Protein AF-A0A831Z5M2-F1 (afdb_monomer)

Foldseek 3Di:
DDDDDDDPPPPPPPPDDDDDPVNVVVVVVVVVVVVVVVVVVVVVVVVVVVVVVVVVVVVVVVVVVVVVVVVLVVQFLAQDPCSVPQPPDDDPDPCCCAPVNVSNDFKDKWQADQAATVVGDGPPDPDDDHRDIDIDGDGDDDPHDDDD

Solvent-accessible surface area (backbone atoms only — not comparable to full-atom values): 9367 Å² total; per-residue (Å²): 143,85,84,86,80,81,84,76,88,74,80,72,75,77,77,79,82,77,82,52,74,66,57,53,52,50,54,50,54,54,51,51,53,52,53,53,51,50,51,52,51,52,53,50,54,54,50,52,50,53,52,51,51,53,50,51,51,51,52,50,52,49,51,52,51,50,55,52,49,52,51,52,60,73,34,41,56,35,62,63,93,53,49,85,42,88,82,71,76,79,68,85,55,97,57,40,79,38,64,91,58,40,77,88,55,32,69,51,70,28,44,46,38,94,88,50,41,52,60,73,80,55,80,82,71,79,83,78,62,86,67,49,66,44,80,46,77,35,51,66,75,80,95,70,76,89,84,128

Structure (mmCIF, N/CA/C/O backbone):
data_AF-A0A831Z5M2-F1
#
_entry.id   AF-A0A831Z5M2-F1
#
loop_
_atom_site.group_PDB
_atom_site.id
_atom_site.type_symbol
_atom_site.label_atom_id
_atom_site.label_alt_id
_atom_site.label_comp_id
_atom_site.label_asym_id
_atom_site.label_entity_id
_atom_site.label_seq_id
_atom_site.pdbx_PDB_ins_code
_atom_site.Cartn_x
_atom_site.Cartn_y
_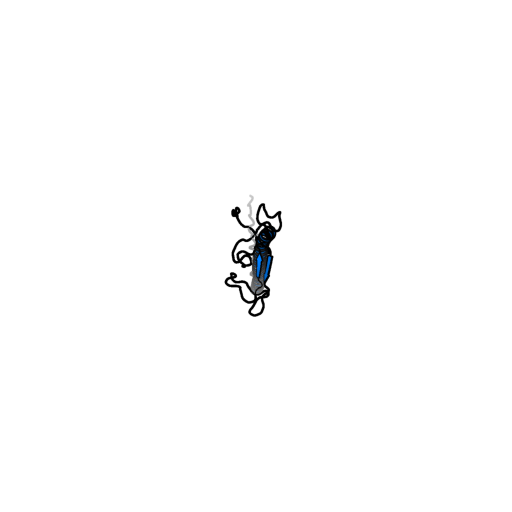atom_site.Cartn_z
_atom_site.occupancy
_atom_site.B_iso_or_equiv
_atom_site.auth_seq_id
_atom_site.auth_comp_id
_atom_site.auth_asym_id
_atom_site.auth_atom_id
_atom_site.pdbx_PDB_model_num
ATOM 1 N N . MET A 1 1 ? -47.656 46.211 79.754 1.00 50.22 1 MET A N 1
ATOM 2 C CA . MET A 1 1 ? -48.205 44.849 79.891 1.00 50.22 1 MET A CA 1
ATOM 3 C C . MET A 1 1 ? -48.293 44.255 78.493 1.00 50.22 1 MET A C 1
ATOM 5 O O . MET A 1 1 ? -49.286 44.488 77.835 1.00 50.22 1 MET A O 1
ATOM 9 N N . THR A 1 2 ? -47.239 43.588 78.015 1.00 40.78 2 THR A N 1
ATOM 10 C CA . THR A 1 2 ? -47.251 42.787 76.773 1.00 40.78 2 THR A CA 1
ATOM 11 C C . THR A 1 2 ? -45.971 41.950 76.757 1.00 40.78 2 THR A C 1
ATOM 13 O O . THR A 1 2 ? -44.880 42.468 76.542 1.00 40.78 2 THR A O 1
ATOM 16 N N . ARG A 1 3 ? -46.087 40.661 77.092 1.00 50.84 3 ARG A N 1
ATOM 17 C CA . ARG A 1 3 ? -45.001 39.684 76.958 1.00 50.84 3 ARG A CA 1
ATOM 18 C C . ARG A 1 3 ? -45.028 39.144 75.529 1.00 50.84 3 ARG A C 1
ATOM 20 O O . ARG A 1 3 ? -46.067 38.667 75.091 1.00 50.84 3 ARG A O 1
ATOM 27 N N . ILE A 1 4 ? -43.900 39.218 74.830 1.00 55.75 4 ILE A N 1
ATOM 28 C CA . ILE A 1 4 ? -43.674 38.522 73.560 1.00 55.75 4 ILE A CA 1
ATOM 29 C C . ILE A 1 4 ? -43.317 37.077 73.927 1.00 55.75 4 ILE A C 1
ATOM 31 O O . ILE A 1 4 ? -42.250 36.834 74.489 1.00 55.75 4 ILE A O 1
ATOM 35 N N . ALA A 1 5 ? -44.230 36.136 73.692 1.00 57.41 5 ALA A N 1
ATOM 36 C CA . ALA A 1 5 ? -43.946 34.707 73.767 1.00 57.41 5 ALA A CA 1
ATOM 37 C C . ALA A 1 5 ? -43.410 34.269 72.397 1.00 57.41 5 ALA A C 1
ATOM 39 O O . ALA A 1 5 ? -44.133 34.310 71.406 1.00 57.41 5 ALA A O 1
ATOM 40 N N . PHE A 1 6 ? -42.121 33.937 72.333 1.00 63.53 6 PHE A N 1
ATOM 41 C CA . PHE A 1 6 ? -41.495 33.334 71.161 1.00 63.53 6 PHE A CA 1
ATOM 42 C C . PHE A 1 6 ? -41.772 31.828 71.233 1.00 63.53 6 PHE A C 1
ATOM 44 O O . PHE A 1 6 ? -41.224 31.140 72.094 1.00 63.53 6 PHE A O 1
ATOM 51 N N . ASP A 1 7 ? -42.700 31.358 70.405 1.00 61.88 7 ASP A N 1
ATOM 52 C CA . ASP A 1 7 ? -43.119 29.960 70.337 1.00 61.88 7 ASP A CA 1
ATOM 53 C C . ASP A 1 7 ? -42.005 29.141 69.655 1.00 61.88 7 ASP A C 1
ATOM 55 O O . ASP A 1 7 ? -41.748 29.291 68.460 1.00 61.88 7 ASP A O 1
ATOM 59 N N . LEU A 1 8 ? -41.262 28.353 70.438 1.00 61.19 8 LEU A N 1
ATOM 60 C CA . LEU A 1 8 ? -40.096 27.570 69.989 1.00 61.19 8 LEU A CA 1
ATOM 61 C C . LEU A 1 8 ? -40.466 26.156 69.501 1.00 61.19 8 LEU A C 1
ATOM 63 O O . LEU A 1 8 ? -39.573 25.355 69.229 1.00 61.19 8 LEU A O 1
ATOM 67 N N . ASP A 1 9 ? -41.753 25.832 69.373 1.00 61.41 9 ASP A N 1
ATOM 68 C CA . ASP A 1 9 ? -42.219 24.439 69.324 1.00 61.41 9 AS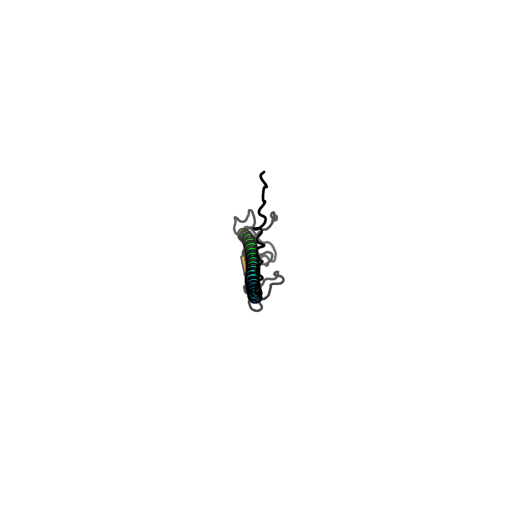P A CA 1
ATOM 69 C C . ASP A 1 9 ? -42.228 23.781 67.926 1.00 61.41 9 ASP A C 1
ATOM 71 O O . ASP A 1 9 ? -42.750 22.683 67.752 1.00 61.41 9 ASP A O 1
ATOM 75 N N . THR A 1 10 ? -41.640 24.404 66.893 1.00 59.00 10 THR A N 1
ATOM 76 C CA . THR A 1 10 ? -41.706 23.860 65.516 1.00 59.00 10 THR A CA 1
ATOM 77 C C . THR A 1 10 ? -40.368 23.594 64.834 1.00 59.00 10 THR A C 1
ATOM 79 O O . THR A 1 10 ? -40.344 23.392 63.617 1.00 59.00 10 THR A O 1
ATOM 82 N N . ILE A 1 11 ? -39.250 23.495 65.563 1.00 64.94 11 ILE A N 1
ATOM 83 C CA . ILE A 1 11 ? -38.053 22.838 65.003 1.00 64.94 11 ILE A CA 1
ATOM 84 C C . ILE A 1 11 ? -38.281 21.324 65.076 1.00 64.94 11 ILE A C 1
ATOM 86 O O . ILE A 1 11 ? -37.685 20.608 65.877 1.00 64.94 11 ILE A O 1
ATOM 90 N N . GLY A 1 12 ? -39.199 20.833 64.243 1.00 63.97 12 GLY A N 1
ATOM 91 C CA . GLY A 1 12 ? -39.376 19.411 64.009 1.00 63.97 12 GLY A CA 1
ATOM 92 C C . GLY A 1 12 ? -38.087 18.862 63.410 1.00 63.97 12 GLY A C 1
ATOM 93 O O . GLY A 1 12 ? -37.844 19.001 62.211 1.00 63.97 12 GLY A O 1
ATOM 94 N N . LEU A 1 13 ? -37.240 18.269 64.251 1.00 65.25 13 LEU A N 1
ATOM 95 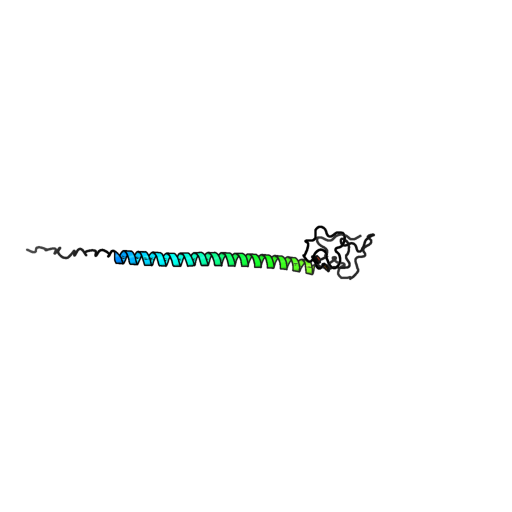C CA . LEU A 1 13 ? -36.087 17.488 63.822 1.00 65.25 13 LEU A CA 1
ATOM 96 C C . LEU A 1 13 ? -36.614 16.355 62.938 1.00 65.25 13 LEU A C 1
ATOM 98 O O . LEU A 1 13 ? -37.157 15.365 63.428 1.00 65.25 13 LEU A O 1
ATOM 102 N N . LYS A 1 14 ? -36.501 16.528 61.617 1.00 68.94 14 LYS A N 1
ATOM 103 C CA . LYS A 1 14 ? -36.789 15.481 60.635 1.00 68.94 14 LYS A CA 1
ATOM 104 C C . LYS A 1 14 ? -35.937 14.267 61.006 1.00 68.94 14 LYS A C 1
ATOM 106 O O . LYS A 1 14 ? -34.717 14.317 60.878 1.00 68.94 14 LYS A O 1
ATOM 111 N N . GLN A 1 15 ? -36.569 13.197 61.483 1.00 65.12 15 GLN A N 1
ATOM 112 C CA . GLN A 1 15 ? -35.883 11.927 61.685 1.00 65.12 15 GLN A CA 1
ATOM 113 C C . GLN A 1 15 ? -35.400 11.427 60.325 1.00 65.12 15 GLN A C 1
ATOM 115 O O . GLN A 1 15 ? -36.191 11.217 59.404 1.00 65.12 15 GLN A O 1
ATOM 120 N N . THR A 1 16 ? -34.090 11.270 60.188 1.00 67.94 16 THR A N 1
ATOM 121 C CA . THR A 1 16 ? -33.476 10.655 59.018 1.00 67.94 16 THR A CA 1
ATOM 122 C C . THR A 1 16 ? -33.833 9.171 59.038 1.00 67.94 16 THR A C 1
ATOM 124 O O . THR A 1 16 ? -33.316 8.420 59.863 1.00 67.94 16 THR A O 1
ATOM 127 N N . ALA A 1 17 ? -34.747 8.741 58.169 1.00 74.06 17 ALA A N 1
ATOM 128 C CA . ALA A 1 17 ? -34.977 7.319 57.943 1.00 74.06 17 ALA A CA 1
ATOM 129 C C . ALA A 1 17 ? -33.679 6.692 57.400 1.00 74.06 17 ALA A C 1
ATOM 131 O O . ALA A 1 17 ? -33.106 7.189 56.4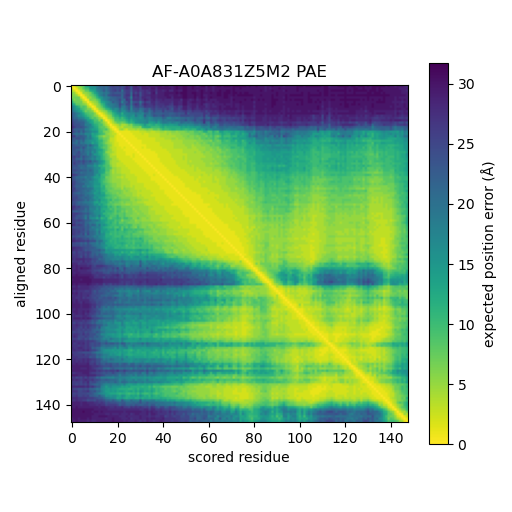30 1.00 74.06 17 ALA A O 1
ATOM 132 N N . GLY A 1 18 ? -33.182 5.649 58.068 1.00 75.12 18 GLY A N 1
ATOM 133 C CA . GLY A 1 18 ? -32.015 4.889 57.620 1.00 75.12 18 GLY A CA 1
ATOM 134 C C . GLY A 1 18 ? -32.354 3.995 56.426 1.00 75.12 18 GLY A C 1
ATOM 135 O O . GLY A 1 18 ? -33.484 3.527 56.303 1.00 75.12 18 GLY A O 1
ATOM 136 N N . PHE A 1 19 ? -31.373 3.748 55.558 1.00 80.06 19 PHE A N 1
ATOM 137 C CA . PHE A 1 19 ? -31.521 2.826 54.431 1.00 80.06 19 PHE A CA 1
ATOM 138 C C . PHE A 1 19 ? -31.607 1.377 54.904 1.00 80.06 19 PHE A C 1
ATOM 140 O O . PHE A 1 19 ? -30.914 0.967 55.841 1.00 80.06 19 PHE A O 1
ATOM 147 N N . THR A 1 20 ? -32.424 0.579 54.223 1.00 89.44 20 THR A N 1
ATOM 148 C CA . THR A 1 20 ? -32.476 -0.861 54.472 1.00 89.44 20 THR A CA 1
ATOM 149 C C . THR A 1 20 ? -31.233 -1.551 53.900 1.00 89.44 20 THR A C 1
ATOM 151 O O . THR A 1 20 ? -30.664 -1.129 52.892 1.00 89.44 20 THR A O 1
ATOM 154 N N . LEU A 1 21 ? -30.808 -2.660 54.513 1.00 91.50 21 LEU A N 1
ATOM 155 C CA . LEU A 1 21 ? -29.679 -3.459 54.013 1.00 91.50 21 LEU A CA 1
ATOM 156 C C . LEU A 1 21 ? -29.926 -3.935 52.569 1.00 91.50 21 LEU A C 1
ATOM 158 O O . LEU A 1 21 ? -29.006 -3.978 51.758 1.00 91.50 21 LEU A O 1
ATOM 162 N N . VAL A 1 22 ? -31.187 -4.220 52.231 1.00 93.69 22 VAL A N 1
ATOM 163 C CA . VAL A 1 22 ? -31.610 -4.625 50.885 1.00 93.69 22 VAL A CA 1
ATOM 164 C C . VAL A 1 22 ? -31.473 -3.480 49.876 1.00 93.69 22 VAL A C 1
ATOM 166 O O . VAL A 1 22 ? -30.956 -3.713 48.786 1.00 93.69 22 VAL A O 1
ATOM 169 N N . GLU A 1 23 ? -31.848 -2.245 50.224 1.00 93.31 23 GLU A N 1
ATOM 170 C CA . GLU A 1 23 ? -31.620 -1.079 49.351 1.00 93.31 23 GLU A CA 1
ATOM 171 C C . GLU A 1 23 ? -30.137 -0.864 49.059 1.00 93.31 23 GLU A C 1
ATOM 173 O O . GLU A 1 23 ? -29.776 -0.578 47.917 1.00 93.31 23 GLU A O 1
ATOM 178 N N . LEU A 1 24 ? -29.266 -1.053 50.055 1.00 92.56 24 LEU A N 1
ATOM 179 C CA . LEU A 1 24 ? -27.825 -0.906 49.860 1.00 92.56 24 LEU A CA 1
ATOM 180 C C . LEU A 1 24 ? -27.264 -1.984 48.918 1.00 92.56 24 LEU A C 1
ATOM 182 O O . LEU A 1 24 ? -26.478 -1.673 48.022 1.00 92.56 24 LEU A O 1
ATOM 186 N N . LEU A 1 25 ? -27.716 -3.234 49.056 1.00 95.44 25 LEU A N 1
ATOM 187 C CA . LEU A 1 25 ? -27.336 -4.320 48.147 1.00 95.44 25 LEU A CA 1
ATOM 188 C C . LEU A 1 25 ? -27.815 -4.062 46.709 1.00 95.44 25 LEU A C 1
ATOM 190 O O . LEU A 1 25 ? -27.059 -4.267 45.755 1.00 95.44 25 LEU A O 1
ATOM 194 N N . ILE A 1 26 ? -29.043 -3.569 46.535 1.00 95.88 26 ILE A N 1
ATOM 195 C CA . ILE A 1 26 ? -29.582 -3.226 45.212 1.00 95.88 26 ILE A CA 1
ATOM 196 C C . ILE A 1 26 ? -28.798 -2.055 44.598 1.00 95.88 26 ILE A C 1
ATOM 198 O O . ILE A 1 26 ? -28.385 -2.126 43.442 1.00 95.88 26 ILE A O 1
ATOM 202 N N . ALA A 1 27 ? -28.510 -1.003 45.366 1.00 96.12 27 ALA A N 1
ATOM 203 C CA . ALA A 1 27 ? -27.738 0.138 44.879 1.00 96.12 27 ALA A CA 1
ATOM 204 C C . ALA A 1 27 ? -26.320 -0.264 44.432 1.00 96.12 27 ALA A C 1
ATOM 206 O O . ALA A 1 27 ? -25.852 0.159 43.370 1.00 96.12 27 ALA A O 1
ATOM 207 N N . MET A 1 28 ? -25.641 -1.122 45.203 1.00 95.00 28 MET A N 1
ATOM 208 C CA . MET A 1 28 ? -24.311 -1.629 44.855 1.00 95.00 28 MET A CA 1
ATOM 209 C C . MET A 1 28 ? -24.331 -2.506 43.602 1.00 95.00 28 MET A C 1
ATOM 211 O O . MET A 1 28 ? -23.488 -2.334 42.722 1.00 95.00 28 MET A O 1
ATOM 215 N N . THR A 1 29 ? -25.292 -3.425 43.496 1.00 96.75 29 THR A N 1
ATOM 216 C CA . THR A 1 29 ? -25.397 -4.316 42.329 1.00 96.75 29 THR A CA 1
ATOM 217 C C . THR A 1 29 ? -25.649 -3.529 41.046 1.00 96.75 29 THR A C 1
ATOM 219 O O . THR A 1 29 ? -24.943 -3.742 40.060 1.00 96.75 29 THR A O 1
ATOM 222 N N . ILE A 1 30 ? -26.558 -2.550 41.071 1.00 97.56 30 ILE A N 1
ATOM 223 C CA . ILE A 1 30 ? -26.803 -1.658 39.928 1.00 97.56 30 ILE A CA 1
ATOM 224 C C . ILE A 1 30 ? -25.535 -0.870 39.573 1.00 97.56 30 ILE A C 1
ATOM 226 O O . ILE A 1 30 ? -25.162 -0.800 38.402 1.00 97.56 30 ILE A O 1
ATOM 230 N N . SER A 1 31 ? -24.829 -0.330 40.570 1.00 97.38 31 SER A N 1
ATOM 231 C CA . SER A 1 31 ? -23.599 0.442 40.346 1.00 97.38 31 SER A CA 1
ATOM 232 C C . SER A 1 31 ? -22.508 -0.389 39.661 1.00 97.38 31 SER A C 1
ATOM 234 O O . SER A 1 31 ? -21.882 0.079 38.710 1.00 97.38 31 SER A O 1
ATOM 236 N N . VAL A 1 32 ? -22.308 -1.639 40.090 1.00 97.56 32 VAL A N 1
ATOM 237 C CA . VAL A 1 32 ? -21.326 -2.553 39.482 1.00 97.56 32 VAL A CA 1
ATOM 238 C C . VAL A 1 32 ? -21.694 -2.883 38.036 1.00 97.56 32 VAL A C 1
ATOM 240 O O . VAL A 1 32 ? -20.829 -2.831 37.162 1.00 97.56 32 VAL A O 1
ATOM 243 N N . VAL A 1 33 ? -22.968 -3.178 37.762 1.00 97.88 33 VAL A N 1
ATOM 244 C CA . VAL A 1 33 ? -23.438 -3.487 36.402 1.00 97.88 33 VAL A CA 1
ATOM 245 C C . VAL A 1 33 ? -23.229 -2.295 35.464 1.00 97.88 33 VAL A C 1
ATOM 247 O O . VAL A 1 33 ? -22.720 -2.469 34.355 1.00 97.88 33 VAL A O 1
ATOM 250 N N . LEU A 1 34 ? -23.556 -1.081 35.914 1.00 98.06 34 LEU A N 1
ATOM 251 C CA . LEU A 1 34 ? -23.372 0.136 35.121 1.00 98.06 34 LEU A CA 1
ATOM 252 C C . LEU A 1 34 ? -21.895 0.396 34.805 1.00 98.06 34 LEU A C 1
ATOM 254 O O . LEU A 1 34 ? -21.549 0.623 33.645 1.00 98.06 34 LEU A O 1
ATOM 258 N N . ILE A 1 35 ? -21.015 0.314 35.807 1.00 97.56 35 ILE A N 1
ATOM 259 C CA . ILE A 1 35 ? -19.571 0.503 35.604 1.00 97.56 35 ILE A CA 1
ATOM 260 C C . ILE A 1 35 ? -19.022 -0.568 34.655 1.00 97.56 35 ILE A C 1
ATOM 262 O O . ILE A 1 35 ? -18.266 -0.236 33.742 1.00 97.56 35 ILE A O 1
ATOM 266 N N . GLY A 1 36 ? -19.438 -1.829 34.811 1.00 97.75 36 GLY A N 1
ATOM 267 C CA . GLY A 1 36 ? -19.052 -2.917 33.911 1.00 97.75 36 GLY A CA 1
ATOM 268 C C . GLY A 1 36 ? -19.423 -2.633 32.452 1.00 97.75 36 GLY A C 1
ATOM 269 O O . GLY A 1 36 ? -18.588 -2.787 31.558 1.00 97.75 36 GLY A O 1
ATOM 270 N N . GLY A 1 37 ? -20.638 -2.133 32.210 1.00 97.75 37 GLY A N 1
ATOM 271 C CA . GLY A 1 37 ? -21.087 -1.727 30.876 1.00 97.75 37 GLY A CA 1
ATOM 272 C C . GLY A 1 37 ? -20.264 -0.579 30.281 1.00 97.75 37 GLY A C 1
ATOM 273 O O . GLY A 1 37 ? -19.844 -0.649 29.123 1.00 97.75 37 GLY A O 1
ATOM 274 N N . VAL A 1 38 ? -19.972 0.459 31.072 1.00 97.94 38 VAL A N 1
ATOM 275 C CA . VAL A 1 38 ? -19.162 1.608 30.625 1.00 97.94 38 VAL A CA 1
ATOM 276 C C . VAL A 1 38 ? -17.724 1.193 30.312 1.00 97.94 38 VAL A C 1
ATOM 278 O O . VAL A 1 38 ? -17.172 1.615 29.296 1.00 97.94 38 VAL A O 1
ATOM 281 N N . VAL A 1 39 ? -17.121 0.330 31.133 1.00 98.00 39 VAL A N 1
ATOM 282 C CA . VAL A 1 39 ? -15.774 -0.202 30.881 1.00 98.00 39 VAL A CA 1
ATOM 283 C C . VAL A 1 39 ? -15.741 -0.975 29.563 1.00 98.00 39 VAL A C 1
ATOM 285 O O . VAL A 1 39 ? -14.842 -0.751 28.751 1.00 98.00 39 VAL A O 1
ATOM 288 N N . GLN A 1 40 ? -16.740 -1.821 29.302 1.00 97.12 40 GLN A N 1
ATOM 289 C CA . GLN A 1 40 ? -16.830 -2.563 28.045 1.00 97.12 40 GLN A CA 1
ATOM 290 C C . GLN A 1 40 ? -16.954 -1.633 26.832 1.00 97.12 40 GLN A C 1
ATOM 292 O O . GLN A 1 40 ? -16.274 -1.834 25.820 1.00 97.12 40 GLN A O 1
ATOM 297 N N . MET A 1 41 ? -17.783 -0.591 26.935 1.00 97.62 41 MET A N 1
ATOM 298 C CA . MET A 1 41 ? -17.900 0.431 25.896 1.00 97.62 41 MET A CA 1
ATOM 299 C C . MET A 1 41 ? -16.555 1.129 25.663 1.00 97.62 41 MET A C 1
ATOM 301 O O . MET A 1 41 ? -16.119 1.259 24.522 1.00 97.62 41 MET A O 1
ATOM 305 N N . PHE A 1 42 ? -15.854 1.515 26.731 1.00 97.94 42 PHE A N 1
ATOM 306 C CA . PHE A 1 42 ? -14.559 2.185 26.636 1.00 97.94 42 PHE A CA 1
ATOM 307 C C . PHE A 1 42 ? -13.487 1.308 25.973 1.00 97.94 42 PHE A C 1
ATOM 309 O O . PHE A 1 42 ? -12.756 1.774 25.095 1.00 97.94 42 PHE A O 1
ATOM 316 N N . ILE A 1 43 ? -13.414 0.024 26.343 1.00 97.94 43 ILE A N 1
ATOM 317 C CA . ILE A 1 43 ? -12.519 -0.954 25.707 1.00 97.94 43 ILE A CA 1
ATOM 318 C C . ILE A 1 43 ? -12.841 -1.075 24.214 1.00 97.94 43 ILE A C 1
ATOM 320 O O . ILE A 1 43 ? -11.930 -1.014 23.384 1.00 97.94 43 ILE A O 1
ATOM 324 N N . SER A 1 44 ? -14.126 -1.183 23.871 1.00 97.94 44 SER A N 1
ATOM 325 C CA . SER A 1 44 ? -14.579 -1.333 22.483 1.00 97.94 44 SER A CA 1
ATOM 326 C C . SER A 1 44 ? -14.226 -0.103 21.644 1.00 97.94 44 SER A C 1
ATOM 328 O O . SER A 1 44 ? -13.646 -0.236 20.567 1.00 97.94 44 SER A O 1
ATOM 330 N N . SER A 1 45 ? -14.464 1.102 22.168 1.00 97.94 45 SER A N 1
ATOM 331 C CA . SER A 1 45 ? -14.078 2.361 21.518 1.00 97.94 45 SER A CA 1
ATOM 332 C C . SER A 1 45 ? -12.566 2.464 21.317 1.00 97.94 45 SER A C 1
ATOM 334 O O . SER A 1 45 ? -12.105 2.849 20.243 1.00 97.94 45 SER A O 1
ATOM 336 N N . LYS A 1 46 ? -11.766 2.064 22.314 1.00 98.00 46 LYS A N 1
ATOM 337 C CA . LYS A 1 46 ? -10.300 2.052 22.203 1.00 98.00 46 LYS A CA 1
ATOM 338 C C . LYS A 1 46 ? -9.813 1.074 21.132 1.00 98.00 46 LYS A C 1
ATOM 340 O O . LYS A 1 46 ? -8.858 1.374 20.415 1.00 98.00 46 LYS A O 1
ATOM 345 N N . GLN A 1 47 ? -10.441 -0.094 21.023 1.00 97.88 47 GLN A N 1
ATOM 346 C CA . GLN A 1 47 ? -10.117 -1.074 19.990 1.00 97.88 47 GLN A CA 1
ATOM 347 C C . GLN A 1 47 ? -10.497 -0.566 18.594 1.00 97.88 47 GLN A C 1
ATOM 349 O O . GLN A 1 47 ? -9.675 -0.648 17.681 1.00 97.88 47 GLN A O 1
ATOM 354 N N . ALA A 1 48 ? -11.689 0.018 18.446 1.00 97.75 48 ALA A N 1
ATOM 355 C CA . ALA A 1 48 ? -12.134 0.632 17.199 1.00 97.75 48 ALA A CA 1
ATOM 356 C C . ALA A 1 48 ? -11.185 1.755 16.753 1.00 97.75 48 ALA A C 1
ATOM 358 O O . ALA A 1 48 ? -10.764 1.778 15.599 1.00 97.75 48 ALA A O 1
ATOM 359 N N . TYR A 1 49 ? -10.757 2.616 17.682 1.00 98.00 49 TYR A N 1
ATOM 360 C CA . TYR A 1 49 ? -9.788 3.675 17.400 1.00 98.00 49 TYR A CA 1
ATOM 361 C C . TYR A 1 49 ? -8.454 3.118 16.884 1.00 98.00 49 TYR A C 1
ATOM 363 O O . TYR A 1 49 ? -7.925 3.581 15.878 1.00 98.00 49 TYR A O 1
ATOM 371 N N . ARG A 1 50 ? -7.919 2.070 17.525 1.00 97.88 50 ARG A N 1
ATOM 372 C CA . ARG A 1 50 ? -6.673 1.419 17.079 1.00 97.88 50 ARG A CA 1
ATOM 373 C C . ARG A 1 50 ? -6.790 0.806 15.685 1.00 97.88 50 ARG A C 1
ATOM 375 O O . ARG A 1 50 ? -5.824 0.855 14.927 1.00 97.88 50 ARG A O 1
ATOM 382 N N . LEU A 1 51 ? -7.943 0.224 15.364 1.00 98.06 51 LEU A N 1
ATOM 383 C CA . LEU A 1 51 ? -8.224 -0.334 14.043 1.00 98.06 51 LEU A CA 1
ATOM 384 C C . LEU A 1 51 ? -8.356 0.766 12.981 1.00 98.06 51 LEU A C 1
ATOM 386 O O . LEU A 1 51 ? -7.871 0.609 11.865 1.00 98.06 51 LEU A O 1
ATOM 390 N N . GLN A 1 52 ? -9.004 1.878 13.312 1.00 97.81 52 GLN A N 1
ATOM 391 C CA . GLN A 1 52 ? -9.114 3.014 12.401 1.00 97.81 52 GLN A CA 1
ATOM 392 C C . GLN A 1 52 ? -7.735 3.606 12.096 1.00 97.81 52 GLN A C 1
ATOM 394 O O . GLN A 1 52 ? -7.402 3.865 10.945 1.00 97.81 52 GLN A O 1
ATOM 399 N N . GLU A 1 53 ? -6.903 3.726 13.122 1.00 98.06 53 GLU A N 1
ATOM 400 C CA . GLU A 1 53 ? -5.534 4.208 13.016 1.00 98.06 53 GLU A CA 1
ATOM 401 C C . GLU A 1 53 ? -4.633 3.258 12.194 1.00 98.06 53 GLU A C 1
ATOM 403 O O . GLU A 1 53 ? -3.836 3.705 11.370 1.00 98.06 53 GLU A O 1
ATOM 408 N N . SER A 1 54 ? -4.765 1.932 12.347 1.00 97.88 54 SER A N 1
ATOM 409 C CA . SER A 1 54 ? -4.024 0.987 11.496 1.00 97.88 54 SER A CA 1
ATOM 410 C C . SER A 1 54 ? -4.467 1.056 10.034 1.00 97.88 54 SER A C 1
ATOM 412 O O . SER A 1 54 ? -3.621 0.990 9.143 1.00 97.88 54 SER A O 1
ATOM 414 N N . GLN A 1 55 ? -5.764 1.241 9.778 1.00 98.19 55 GLN A N 1
ATOM 415 C CA . GLN A 1 55 ? -6.287 1.437 8.428 1.00 98.19 55 GLN A CA 1
ATOM 416 C C . GLN A 1 55 ? -5.807 2.747 7.806 1.00 98.19 55 GLN A C 1
ATOM 418 O O . GLN A 1 55 ? -5.398 2.736 6.648 1.00 98.19 55 GLN A O 1
ATOM 423 N N . ALA A 1 56 ? -5.795 3.845 8.565 1.00 98.06 56 ALA A N 1
ATOM 424 C CA . ALA A 1 56 ? -5.286 5.130 8.097 1.00 98.06 56 ALA A CA 1
ATOM 425 C C . ALA A 1 56 ? -3.820 5.014 7.657 1.00 98.06 56 ALA A C 1
ATOM 427 O O . ALA A 1 56 ? -3.488 5.384 6.533 1.00 98.06 56 ALA A O 1
ATOM 428 N N . ARG A 1 57 ? -2.968 4.384 8.478 1.00 97.62 57 ARG A N 1
ATOM 429 C CA . ARG A 1 57 ? -1.567 4.125 8.109 1.00 97.62 57 ARG A CA 1
ATOM 430 C C . ARG A 1 57 ? -1.422 3.231 6.881 1.00 97.62 57 ARG A C 1
ATOM 432 O O . ARG A 1 57 ? -0.560 3.481 6.047 1.00 97.62 57 ARG A O 1
ATOM 439 N N . MET A 1 58 ? -2.249 2.192 6.739 1.00 97.56 58 MET A N 1
ATOM 440 C CA . MET A 1 58 ? -2.229 1.359 5.529 1.00 97.56 58 MET A CA 1
ATOM 441 C C . MET A 1 58 ? -2.606 2.161 4.279 1.00 97.56 58 MET A C 1
ATOM 443 O O . MET A 1 58 ? -1.967 1.998 3.243 1.00 97.56 58 MET A O 1
ATOM 447 N N . GLN A 1 59 ? -3.606 3.039 4.371 1.00 97.31 59 GLN A N 1
ATOM 448 C CA . GLN A 1 59 ? -4.027 3.893 3.257 1.00 97.31 59 GLN A CA 1
ATOM 449 C C . GLN A 1 59 ? -2.973 4.949 2.907 1.00 97.31 59 GLN A C 1
ATOM 451 O O . GLN A 1 59 ? -2.731 5.200 1.728 1.00 97.31 59 GLN A O 1
ATOM 456 N N . GLU A 1 60 ? -2.310 5.532 3.905 1.00 97.38 60 GLU A N 1
ATOM 457 C CA . GLU A 1 60 ? -1.190 6.453 3.700 1.00 97.38 60 GLU A CA 1
ATOM 458 C C . GLU A 1 60 ? -0.010 5.755 3.013 1.00 97.38 60 GLU A C 1
ATOM 460 O O . GLU A 1 60 ? 0.478 6.233 1.989 1.00 97.38 60 GLU A O 1
ATOM 465 N N . ASN A 1 61 ? 0.384 4.577 3.506 1.00 97.88 61 ASN A N 1
ATOM 466 C CA . ASN A 1 61 ? 1.433 3.766 2.889 1.00 97.88 61 ASN A CA 1
ATOM 467 C C . ASN A 1 61 ? 1.080 3.390 1.445 1.00 97.88 61 ASN A C 1
ATOM 469 O O . ASN A 1 61 ? 1.928 3.482 0.559 1.00 97.88 61 ASN A O 1
ATOM 473 N N . ALA A 1 62 ? -0.171 3.000 1.187 1.00 97.44 62 ALA A N 1
ATOM 474 C CA . ALA A 1 62 ? -0.636 2.700 -0.161 1.00 97.44 62 ALA A CA 1
ATOM 475 C C . ALA A 1 62 ? -0.541 3.933 -1.070 1.00 97.44 62 ALA A C 1
ATOM 477 O O . ALA A 1 62 ? -0.006 3.834 -2.172 1.00 97.44 62 ALA A O 1
ATOM 478 N N . ARG A 1 63 ? -0.995 5.104 -0.602 1.00 96.75 63 ARG A N 1
ATOM 479 C CA . ARG A 1 63 ? -0.892 6.363 -1.352 1.00 96.75 63 ARG A CA 1
ATOM 480 C C . ARG A 1 63 ? 0.558 6.697 -1.694 1.00 96.75 63 ARG A C 1
ATOM 482 O O . ARG A 1 63 ? 0.850 6.989 -2.847 1.00 96.75 63 ARG A O 1
ATOM 489 N N . PHE A 1 64 ? 1.462 6.580 -0.725 1.00 97.44 64 PHE A N 1
ATOM 490 C CA . PHE A 1 64 ? 2.889 6.802 -0.935 1.00 97.44 64 PHE A CA 1
ATOM 491 C C . PHE A 1 64 ? 3.480 5.849 -1.986 1.00 97.44 64 PHE A C 1
ATOM 493 O O . PHE A 1 64 ? 4.169 6.287 -2.907 1.00 97.44 64 PHE A O 1
ATOM 500 N N . ILE A 1 65 ? 3.174 4.550 -1.894 1.00 96.75 65 ILE A N 1
ATOM 501 C CA . ILE A 1 65 ? 3.626 3.548 -2.870 1.00 96.75 65 ILE A CA 1
ATOM 502 C C . ILE A 1 65 ? 3.081 3.864 -4.267 1.00 96.75 65 ILE A C 1
ATOM 504 O O . ILE A 1 65 ? 3.832 3.806 -5.239 1.00 96.75 65 ILE A O 1
ATOM 508 N N . PHE A 1 66 ? 1.804 4.232 -4.391 1.00 96.62 66 PHE A N 1
ATOM 509 C CA . PHE A 1 66 ? 1.214 4.579 -5.684 1.00 96.62 66 PHE A CA 1
ATOM 510 C C . PHE A 1 66 ? 1.809 5.845 -6.293 1.00 96.62 66 PHE A C 1
ATOM 512 O O . PHE A 1 66 ? 1.994 5.885 -7.510 1.00 96.62 66 PHE A O 1
ATOM 519 N N . ASP A 1 67 ? 2.145 6.848 -5.485 1.00 95.69 67 ASP A N 1
ATOM 520 C CA . ASP A 1 67 ? 2.825 8.051 -5.964 1.00 95.69 67 ASP A CA 1
ATOM 521 C C . ASP A 1 67 ? 4.229 7.710 -6.492 1.00 95.69 67 ASP A C 1
ATOM 523 O O . ASP A 1 67 ? 4.598 8.133 -7.594 1.00 95.69 67 ASP A O 1
ATOM 527 N N . LEU A 1 68 ? 4.982 6.867 -5.772 1.00 92.62 68 LEU A N 1
ATOM 528 C CA . LEU A 1 68 ? 6.282 6.367 -6.229 1.00 92.62 68 LEU A CA 1
ATOM 529 C C . LEU A 1 68 ? 6.168 5.566 -7.532 1.00 92.62 68 LEU A C 1
ATOM 531 O O . LEU A 1 68 ? 6.871 5.869 -8.496 1.00 92.62 68 LEU A O 1
ATOM 535 N N . LEU A 1 69 ? 5.262 4.586 -7.590 1.00 92.62 69 LEU A N 1
ATOM 536 C CA . LEU A 1 69 ? 5.042 3.764 -8.782 1.00 92.62 69 LEU A CA 1
ATOM 537 C C . LEU A 1 69 ? 4.593 4.609 -9.973 1.00 92.62 69 LEU A C 1
ATOM 539 O O . LEU A 1 69 ? 5.111 4.441 -11.073 1.00 92.62 69 LEU A O 1
ATOM 543 N N . SER A 1 70 ? 3.672 5.552 -9.766 1.00 93.62 70 SER A N 1
ATOM 544 C CA . SER A 1 70 ? 3.202 6.457 -10.818 1.00 93.62 70 SER A CA 1
ATOM 545 C C . SER A 1 70 ? 4.343 7.287 -11.390 1.00 93.62 70 SER A C 1
ATOM 547 O O . SER A 1 70 ? 4.426 7.463 -12.607 1.00 93.62 70 SER A O 1
ATOM 549 N N . ASN A 1 71 ? 5.239 7.785 -10.535 1.00 90.19 71 ASN A N 1
ATOM 550 C CA . ASN A 1 71 ? 6.422 8.505 -10.983 1.00 90.19 71 ASN A CA 1
ATOM 551 C C . ASN A 1 71 ? 7.380 7.590 -11.768 1.00 90.19 71 ASN A C 1
ATOM 553 O O . ASN A 1 71 ? 7.785 7.948 -12.873 1.00 90.19 71 ASN A O 1
ATOM 557 N N . SER A 1 72 ? 7.682 6.391 -11.261 1.00 88.81 72 SER A N 1
ATOM 558 C CA . SER A 1 72 ? 8.536 5.415 -11.954 1.00 88.81 72 SER A CA 1
ATOM 559 C C . SER A 1 72 ? 7.970 5.005 -13.318 1.00 88.81 72 SER A C 1
ATOM 561 O O . SER A 1 72 ? 8.703 4.994 -14.306 1.00 88.81 72 SER A O 1
ATOM 563 N N . ILE A 1 73 ? 6.661 4.748 -13.409 1.00 89.69 73 ILE A N 1
ATOM 564 C CA . ILE A 1 73 ? 5.974 4.398 -14.662 1.00 89.69 73 ILE A CA 1
ATOM 565 C C . ILE A 1 73 ? 6.028 5.564 -15.657 1.00 89.69 73 ILE A C 1
ATOM 567 O O . ILE A 1 73 ? 6.336 5.365 -16.829 1.00 89.69 73 ILE A O 1
ATOM 571 N N . ARG A 1 74 ? 5.802 6.806 -15.208 1.00 86.56 74 ARG A N 1
ATOM 572 C CA . ARG A 1 74 ? 5.908 7.998 -16.074 1.00 86.56 74 ARG A CA 1
ATOM 573 C C . ARG A 1 74 ? 7.326 8.237 -16.595 1.00 86.56 74 ARG A C 1
ATOM 575 O O . ARG A 1 74 ? 7.482 8.791 -17.678 1.00 86.56 74 ARG A O 1
ATOM 582 N N . GLN A 1 75 ? 8.344 7.841 -15.834 1.00 84.69 75 GLN A N 1
ATOM 583 C CA . GLN A 1 75 ? 9.756 7.929 -16.222 1.00 84.69 75 GLN A CA 1
ATOM 584 C C . GLN A 1 75 ? 10.241 6.707 -17.015 1.00 84.69 75 GLN A C 1
ATOM 586 O O . GLN A 1 75 ? 11.389 6.662 -17.460 1.00 84.69 75 GLN A O 1
ATOM 591 N N . THR A 1 76 ? 9.389 5.706 -17.209 1.00 87.88 76 THR A N 1
ATOM 592 C CA . THR A 1 76 ? 9.774 4.469 -17.879 1.00 87.88 76 THR A CA 1
ATOM 593 C C . THR A 1 76 ? 10.054 4.703 -19.358 1.00 87.88 76 THR A C 1
ATOM 595 O O . THR A 1 76 ? 9.293 5.375 -20.051 1.00 87.88 76 THR A O 1
ATOM 598 N N . GLY A 1 77 ? 11.174 4.171 -19.847 1.00 81.25 77 GLY A N 1
ATOM 599 C CA . GLY A 1 77 ? 11.640 4.375 -21.221 1.00 81.25 77 GLY A CA 1
ATOM 600 C C . GLY A 1 77 ? 12.096 5.808 -21.516 1.00 81.25 77 GLY A C 1
ATOM 601 O O . GLY A 1 77 ? 12.519 6.103 -22.634 1.00 81.25 77 GLY A O 1
ATOM 602 N N . TYR A 1 78 ? 12.048 6.707 -20.527 1.00 79.88 78 TYR A N 1
ATOM 603 C CA . TYR A 1 78 ? 12.543 8.065 -20.672 1.00 79.88 78 TYR A CA 1
ATOM 604 C C . TYR A 1 78 ? 14.074 8.066 -20.647 1.00 79.88 78 TYR A C 1
ATOM 606 O O . TYR A 1 78 ? 14.698 7.628 -19.685 1.00 79.88 78 TYR A O 1
ATOM 614 N N . SER A 1 79 ? 14.682 8.594 -21.703 1.00 75.06 79 SER A N 1
ATOM 615 C CA . SER A 1 79 ? 16.126 8.757 -21.903 1.00 75.06 79 SER A CA 1
ATOM 616 C C . SER A 1 79 ? 16.532 10.237 -22.051 1.00 75.06 79 SER A C 1
ATOM 618 O O . SER A 1 79 ? 17.560 10.563 -22.645 1.00 75.06 79 SER A O 1
ATOM 620 N N . GLY A 1 80 ? 15.731 11.170 -21.516 1.00 74.94 80 GLY A N 1
ATOM 621 C CA . GLY A 1 80 ? 15.989 12.614 -21.600 1.00 74.94 80 GLY A CA 1
ATOM 622 C C . GLY A 1 80 ? 15.469 13.259 -22.891 1.00 74.94 80 GLY A C 1
ATOM 623 O O . GLY A 1 80 ? 14.471 12.815 -23.463 1.00 74.94 80 GLY A O 1
ATOM 624 N N . CYS A 1 81 ? 16.151 14.301 -23.384 1.00 73.31 81 CYS A N 1
ATOM 625 C CA . CYS A 1 81 ? 15.775 15.023 -24.613 1.00 73.31 81 CYS A CA 1
ATOM 626 C C . CYS A 1 81 ? 15.703 14.125 -25.865 1.00 73.31 81 CYS A C 1
ATOM 628 O O . CYS A 1 81 ? 14.983 14.447 -26.809 1.00 73.31 81 CYS A O 1
ATOM 630 N N . ASN A 1 82 ? 16.394 12.982 -25.851 1.00 67.75 82 ASN A N 1
ATOM 631 C CA . ASN A 1 82 ? 16.408 12.011 -26.945 1.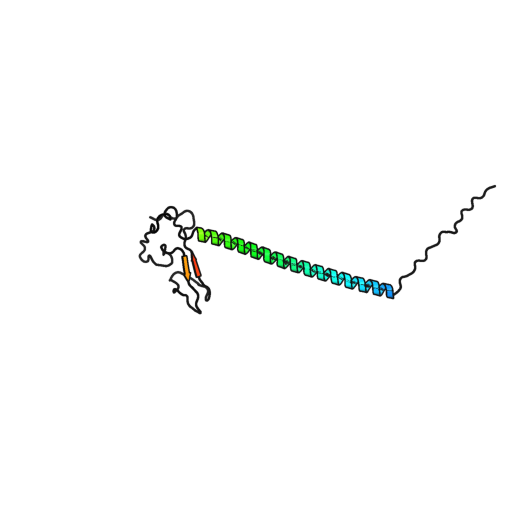00 67.75 82 ASN A CA 1
ATOM 632 C C . ASN A 1 82 ? 15.220 11.029 -26.923 1.00 67.75 82 ASN A C 1
ATOM 634 O O . ASN A 1 82 ? 15.014 10.308 -27.896 1.00 67.75 82 ASN A O 1
ATOM 638 N N . SER A 1 83 ? 14.367 11.060 -25.888 1.00 68.88 83 SER A N 1
ATOM 639 C CA . SER A 1 83 ? 13.203 10.157 -25.756 1.00 68.88 83 SER A CA 1
ATOM 640 C C . SER A 1 83 ? 12.156 10.324 -26.864 1.00 68.88 83 SER A C 1
ATOM 642 O O . SER A 1 83 ? 11.330 9.443 -27.072 1.00 68.88 83 SER A O 1
ATOM 644 N N . ARG A 1 84 ? 12.167 11.455 -27.585 1.00 65.31 84 ARG A N 1
ATOM 645 C CA . ARG A 1 84 ? 11.250 11.718 -28.711 1.00 65.31 84 ARG A CA 1
ATOM 646 C C . ARG A 1 84 ? 11.651 10.997 -30.004 1.00 65.31 84 ARG A C 1
ATOM 648 O O . ARG A 1 84 ? 10.901 11.050 -30.974 1.00 65.31 84 ARG A O 1
ATOM 655 N N . ARG A 1 85 ? 12.822 10.349 -30.038 1.00 64.56 85 ARG A N 1
ATOM 656 C CA . ARG A 1 85 ? 13.303 9.539 -31.163 1.00 64.56 85 ARG A CA 1
ATOM 657 C C . ARG A 1 85 ? 13.493 8.087 -30.705 1.00 64.56 85 ARG A C 1
ATOM 659 O O . ARG A 1 85 ? 14.545 7.767 -30.148 1.00 64.56 85 ARG A O 1
ATOM 666 N N . PRO A 1 86 ? 12.498 7.207 -30.924 1.00 55.22 86 PRO A N 1
ATOM 667 C CA . PRO A 1 86 ? 12.650 5.773 -30.682 1.00 55.22 86 PRO A CA 1
ATOM 668 C C . PRO A 1 86 ? 13.916 5.254 -31.387 1.00 55.22 86 PRO A C 1
ATOM 670 O O . PRO A 1 86 ? 14.121 5.553 -32.561 1.00 55.22 86 PRO A O 1
ATOM 673 N N . GLY A 1 87 ? 14.791 4.539 -30.669 1.00 62.34 87 GLY A N 1
ATOM 674 C CA . GLY A 1 87 ? 16.064 4.027 -31.207 1.00 62.34 87 GLY A CA 1
ATOM 675 C C . GLY A 1 87 ? 17.262 4.989 -31.154 1.00 62.34 87 GLY A C 1
ATOM 676 O O . GLY A 1 87 ? 18.297 4.693 -31.739 1.00 62.34 87 GLY A O 1
ATOM 677 N N . SER A 1 88 ? 17.166 6.128 -30.457 1.00 63.44 88 SER A N 1
ATOM 678 C CA . SER A 1 88 ? 18.259 7.118 -30.372 1.00 63.44 88 SER A CA 1
ATOM 679 C C . SER A 1 88 ? 19.474 6.687 -29.532 1.00 63.44 88 SER A C 1
ATOM 681 O O . SER A 1 88 ? 20.472 7.410 -29.521 1.00 63.44 88 SER A O 1
ATOM 683 N N . VAL A 1 89 ? 19.402 5.572 -28.799 1.00 73.62 89 VAL A N 1
ATOM 684 C CA . VAL A 1 89 ? 20.512 5.073 -27.975 1.00 73.62 89 VAL A CA 1
ATOM 685 C C . VAL A 1 89 ? 21.096 3.833 -28.640 1.00 73.62 89 VAL A C 1
ATOM 687 O O . VAL A 1 89 ? 20.533 2.745 -28.541 1.00 73.62 89 VAL A O 1
ATOM 690 N N . THR A 1 90 ? 22.235 4.002 -29.309 1.00 78.81 90 THR A N 1
ATOM 691 C CA . THR A 1 90 ? 23.029 2.884 -29.824 1.00 78.81 90 THR A CA 1
ATOM 692 C C . THR A 1 90 ? 23.971 2.415 -28.726 1.00 78.81 90 THR A C 1
ATOM 694 O O . THR A 1 90 ? 24.839 3.164 -28.278 1.00 78.81 90 THR A O 1
ATOM 697 N N . ASN A 1 91 ? 23.786 1.181 -28.262 1.00 79.25 91 ASN A N 1
ATOM 698 C CA . ASN A 1 91 ? 24.688 0.582 -27.291 1.00 79.25 91 ASN A CA 1
ATOM 699 C C . ASN A 1 91 ? 25.920 0.006 -28.012 1.00 79.25 91 ASN A C 1
ATOM 701 O O . ASN A 1 91 ? 25.815 -0.999 -28.711 1.00 79.25 91 ASN A O 1
ATOM 705 N N . ASN A 1 92 ? 27.079 0.637 -27.812 1.00 84.88 92 ASN A N 1
ATOM 706 C CA . ASN A 1 92 ? 28.355 0.230 -28.413 1.00 84.88 92 ASN A CA 1
ATOM 707 C C . ASN A 1 92 ? 29.183 -0.710 -27.513 1.00 84.88 92 ASN A C 1
ATOM 709 O O . ASN A 1 92 ? 30.355 -0.960 -27.796 1.00 84.88 92 ASN A O 1
ATOM 713 N N . LEU A 1 93 ? 28.628 -1.197 -26.398 1.00 86.12 93 LEU A N 1
ATOM 714 C CA . LEU A 1 93 ? 29.318 -2.163 -25.545 1.00 86.12 93 LEU A CA 1
ATOM 715 C C . LEU A 1 93 ? 29.449 -3.509 -26.267 1.00 86.12 93 LEU A C 1
ATOM 717 O O . LEU A 1 93 ? 28.615 -3.880 -27.085 1.00 86.12 93 LEU A O 1
ATOM 721 N N . ASN A 1 94 ? 30.466 -4.286 -25.886 1.00 86.75 94 ASN A N 1
ATOM 722 C CA . ASN A 1 94 ? 30.675 -5.653 -26.379 1.00 86.75 94 ASN A CA 1
ATOM 723 C C . ASN A 1 94 ? 29.498 -6.598 -26.023 1.00 86.75 94 ASN A C 1
ATOM 725 O O . ASN A 1 94 ? 29.284 -7.621 -26.661 1.00 86.75 94 ASN A O 1
ATOM 729 N N . THR A 1 95 ? 28.690 -6.247 -25.016 1.00 84.50 95 THR A N 1
ATOM 730 C CA . THR A 1 95 ? 27.532 -7.031 -24.552 1.00 84.50 95 THR A CA 1
ATOM 731 C C . THR A 1 95 ? 26.257 -6.177 -24.477 1.00 84.50 95 THR A C 1
ATOM 733 O O . THR A 1 95 ? 25.703 -5.962 -23.395 1.00 84.50 95 THR A O 1
ATOM 736 N N . PRO A 1 96 ? 25.745 -5.685 -25.618 1.00 76.50 96 PRO A N 1
ATOM 737 C CA . PRO A 1 96 ? 24.704 -4.658 -25.631 1.00 76.50 96 PRO A CA 1
ATOM 738 C C . PRO A 1 96 ? 23.343 -5.149 -25.103 1.00 76.50 96 PRO A C 1
ATOM 740 O O . PRO A 1 96 ? 22.551 -4.348 -24.619 1.00 76.50 96 PRO A O 1
ATOM 743 N N . GLY A 1 97 ? 23.092 -6.464 -25.133 1.00 80.50 97 GLY A N 1
ATOM 744 C CA . GLY A 1 97 ? 21.885 -7.097 -24.582 1.00 80.50 97 GLY A CA 1
ATOM 745 C C . GLY A 1 97 ? 21.989 -7.527 -23.112 1.00 80.50 97 GLY A C 1
ATOM 746 O O . GLY A 1 97 ? 21.065 -8.161 -22.601 1.00 80.50 97 GLY A O 1
ATOM 747 N N . SER A 1 98 ? 23.106 -7.236 -22.433 1.00 86.44 98 SER A N 1
ATOM 748 C CA . SER A 1 98 ? 23.268 -7.557 -21.011 1.00 86.44 98 SER A CA 1
ATOM 749 C C . SER A 1 98 ? 22.253 -6.793 -20.165 1.00 86.44 98 SER A C 1
ATOM 751 O O . SER A 1 98 ? 21.983 -5.621 -20.425 1.00 86.44 98 SER A O 1
ATOM 753 N N . PHE A 1 99 ? 21.725 -7.427 -19.115 1.00 86.12 99 PHE A N 1
ATOM 754 C CA . PHE A 1 99 ? 20.659 -6.860 -18.289 1.00 86.12 99 PHE A CA 1
ATOM 755 C C . PHE A 1 99 ? 20.976 -5.452 -17.787 1.00 86.12 99 PHE A C 1
ATOM 757 O O . PHE A 1 99 ? 20.107 -4.599 -17.822 1.00 86.12 99 PHE A O 1
ATOM 764 N N . LEU A 1 100 ? 22.202 -5.133 -17.383 1.00 82.62 100 LEU A N 1
ATOM 765 C CA . LEU A 1 100 ? 22.503 -3.786 -16.875 1.00 82.62 100 LEU A CA 1
ATOM 766 C C . LEU A 1 100 ? 22.494 -2.691 -17.960 1.00 82.62 100 LEU A C 1
ATOM 768 O O . LEU A 1 100 ? 22.317 -1.522 -17.632 1.00 82.62 100 LEU A O 1
ATOM 772 N N . TYR A 1 101 ? 22.644 -3.057 -19.237 1.00 81.19 101 TYR A N 1
ATOM 773 C CA . TYR A 1 101 ? 22.835 -2.120 -20.356 1.00 81.19 101 TYR A CA 1
ATOM 774 C C . TYR A 1 101 ? 21.809 -2.291 -21.486 1.00 81.19 101 TYR A C 1
ATOM 776 O O . TYR A 1 101 ? 21.948 -1.702 -22.557 1.00 81.19 101 TYR A O 1
ATOM 784 N N . ARG A 1 102 ? 20.771 -3.096 -21.256 1.00 81.75 102 ARG A N 1
ATOM 785 C CA . ARG A 1 102 ? 19.656 -3.285 -22.181 1.00 81.75 102 ARG A CA 1
ATOM 786 C C . ARG A 1 102 ? 18.733 -2.063 -22.109 1.00 81.75 102 ARG A C 1
ATOM 788 O O . ARG A 1 102 ? 17.975 -1.919 -21.149 1.00 81.75 102 ARG A O 1
ATOM 795 N N . PHE A 1 103 ? 18.877 -1.144 -23.066 1.00 79.38 103 PHE A N 1
ATOM 796 C CA . PHE A 1 103 ? 18.137 0.132 -23.136 1.00 79.38 103 PHE A CA 1
ATOM 797 C C . PHE A 1 103 ? 16.953 0.102 -24.115 1.00 79.38 103 PHE A C 1
ATOM 799 O O . PHE A 1 103 ? 16.152 1.031 -24.147 1.00 79.38 103 PHE A O 1
ATOM 806 N N . ASP A 1 104 ? 16.856 -0.950 -24.921 1.00 79.62 104 ASP A N 1
ATOM 807 C CA . ASP A 1 104 ? 15.799 -1.212 -25.900 1.00 79.62 104 ASP A CA 1
ATOM 808 C C . ASP A 1 104 ? 14.485 -1.669 -25.253 1.00 79.62 104 ASP A C 1
ATOM 810 O O . ASP A 1 104 ? 13.411 -1.440 -25.807 1.00 79.62 104 ASP A O 1
ATOM 814 N N . VAL A 1 105 ? 14.556 -2.260 -24.058 1.00 84.31 105 VAL A N 1
ATOM 815 C CA . VAL A 1 105 ? 13.390 -2.712 -23.293 1.00 84.31 105 VAL A CA 1
ATOM 816 C C . VAL A 1 105 ? 13.207 -1.810 -22.080 1.00 84.31 105 VAL A C 1
ATOM 818 O O . VAL A 1 105 ? 14.096 -1.709 -21.243 1.00 84.31 105 VAL A O 1
ATOM 821 N N . ALA A 1 106 ? 12.057 -1.144 -21.978 1.00 85.56 106 ALA A N 1
ATOM 822 C CA . ALA A 1 106 ? 11.760 -0.231 -20.871 1.00 85.56 106 ALA A CA 1
ATOM 823 C C . ALA A 1 106 ? 11.115 -0.936 -19.664 1.00 85.56 106 ALA A C 1
ATOM 825 O O . ALA A 1 106 ? 11.373 -0.560 -18.520 1.00 85.56 106 ALA A O 1
ATOM 826 N N . ILE A 1 107 ? 10.287 -1.954 -19.922 1.00 89.25 107 ILE A N 1
ATOM 827 C CA . ILE A 1 107 ? 9.611 -2.775 -18.912 1.00 89.25 107 ILE A CA 1
ATOM 828 C C . ILE A 1 107 ? 9.798 -4.234 -19.281 1.00 89.25 107 ILE A C 1
ATOM 830 O O . ILE A 1 107 ? 9.571 -4.619 -20.426 1.00 89.25 107 ILE A O 1
ATOM 834 N N . GLU A 1 108 ? 10.167 -5.042 -18.301 1.00 89.94 108 GLU A N 1
ATOM 835 C CA . GLU A 1 108 ? 10.283 -6.486 -18.449 1.00 89.94 108 GLU A CA 1
ATOM 836 C C . GLU A 1 108 ? 9.835 -7.178 -17.164 1.00 89.94 108 GLU A C 1
ATOM 838 O O . GLU A 1 108 ? 10.106 -6.700 -16.061 1.00 89.94 108 GLU A O 1
ATOM 843 N N . GLY A 1 109 ? 9.114 -8.284 -17.323 1.00 92.44 109 GLY A N 1
ATOM 844 C CA . GLY A 1 109 ? 8.637 -9.120 -16.229 1.00 92.44 109 GLY A CA 1
ATOM 845 C C . GLY A 1 109 ? 9.352 -10.466 -16.222 1.00 92.44 109 GLY A C 1
ATOM 846 O O . GLY A 1 109 ? 9.705 -10.985 -17.283 1.00 92.44 109 GLY A O 1
ATOM 847 N N . TYR A 1 110 ? 9.546 -11.017 -15.031 1.00 92.69 110 TYR A N 1
ATOM 848 C CA . TYR A 1 110 ? 10.017 -12.377 -14.805 1.00 92.69 110 TYR A CA 1
ATOM 849 C C . TYR A 1 110 ? 9.051 -13.051 -13.836 1.00 92.69 110 TYR A C 1
ATOM 851 O O . TYR A 1 110 ? 9.011 -12.700 -12.658 1.00 92.69 110 TYR A O 1
ATOM 859 N N . GLU A 1 111 ? 8.280 -14.005 -14.337 1.00 94.31 111 GLU A N 1
ATOM 860 C CA . GLU A 1 111 ? 7.306 -14.750 -13.541 1.00 94.31 111 GLU A CA 1
ATOM 861 C C . GLU A 1 111 ? 8.032 -15.800 -12.710 1.00 94.31 111 GLU A C 1
ATOM 863 O O . GLU A 1 111 ? 8.842 -16.562 -13.249 1.00 94.31 111 GLU A O 1
ATOM 868 N N . ALA A 1 112 ? 7.761 -15.855 -11.411 1.00 94.12 112 ALA A N 1
ATOM 869 C CA . ALA A 1 112 ? 8.325 -16.863 -10.538 1.00 94.12 112 ALA A CA 1
ATOM 870 C C . ALA A 1 112 ? 7.641 -18.212 -10.740 1.00 94.12 112 ALA A C 1
ATOM 872 O O . ALA A 1 112 ? 6.425 -18.377 -10.684 1.00 94.12 112 ALA A O 1
ATOM 873 N N . LEU A 1 113 ? 8.480 -19.220 -10.910 1.00 89.88 113 LEU A N 1
ATOM 874 C CA . LEU A 1 113 ? 8.136 -20.622 -10.790 1.00 89.88 113 LEU A CA 1
ATOM 875 C C . LEU A 1 113 ? 8.615 -21.125 -9.419 1.00 89.88 113 LEU A C 1
ATOM 877 O O . LEU A 1 113 ? 9.145 -20.378 -8.597 1.00 89.88 113 LEU A O 1
ATOM 881 N N . ILE A 1 114 ? 8.453 -22.423 -9.166 1.00 85.56 114 ILE A N 1
ATOM 882 C CA . ILE A 1 114 ? 8.771 -23.048 -7.870 1.00 85.56 114 ILE A CA 1
ATOM 883 C C . ILE A 1 114 ? 10.239 -22.814 -7.456 1.00 85.56 114 ILE A C 1
ATOM 885 O O . ILE A 1 114 ? 10.529 -22.603 -6.281 1.00 85.56 114 ILE A O 1
ATOM 889 N N . SER A 1 115 ? 11.171 -22.847 -8.411 1.00 84.44 115 SER A N 1
ATOM 890 C CA . SER A 1 115 ? 12.612 -22.665 -8.165 1.00 84.44 115 SER A CA 1
ATOM 891 C C . SER A 1 115 ? 13.347 -21.989 -9.328 1.00 84.44 115 SER A C 1
ATOM 893 O O . SER A 1 115 ? 14.566 -22.096 -9.461 1.00 84.44 115 SER A O 1
ATOM 895 N N . SER A 1 116 ? 12.607 -21.313 -10.200 1.00 89.31 116 SER A N 1
ATOM 896 C CA . SER A 1 116 ? 13.136 -20.647 -11.388 1.00 89.31 116 SER A CA 1
ATOM 897 C C . SER A 1 116 ? 12.225 -19.492 -11.784 1.00 89.31 116 SER A C 1
ATOM 899 O O . SER A 1 116 ? 11.217 -19.2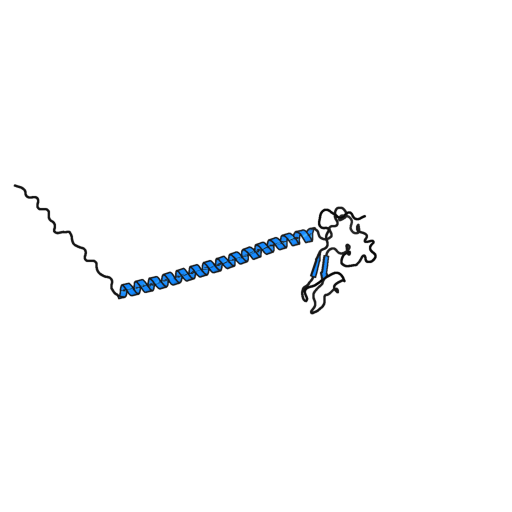50 -11.130 1.00 89.31 116 SER A O 1
ATOM 901 N N . TRP A 1 117 ? 12.580 -18.775 -12.846 1.00 93.12 117 TRP A N 1
ATOM 902 C CA . TRP A 1 117 ? 11.735 -17.733 -13.414 1.00 93.12 117 TRP A CA 1
ATOM 903 C C . TRP A 1 117 ? 11.576 -17.938 -14.913 1.00 93.12 117 TRP A C 1
ATOM 905 O O . TRP A 1 117 ? 12.450 -18.527 -15.561 1.00 93.12 117 TRP A O 1
ATOM 915 N N . ASN A 1 118 ? 10.464 -17.443 -15.450 1.00 92.25 118 ASN A N 1
ATOM 916 C CA . ASN A 1 118 ? 10.207 -17.376 -16.878 1.00 92.25 118 ASN A CA 1
ATOM 917 C C . ASN A 1 118 ? 9.959 -15.918 -17.309 1.00 92.25 118 ASN A C 1
ATOM 919 O O . ASN A 1 118 ? 8.989 -15.318 -16.845 1.00 92.25 118 ASN A O 1
ATOM 923 N N . PRO A 1 119 ? 10.777 -15.348 -18.213 1.00 91.06 119 PRO A N 1
ATOM 924 C CA . PRO A 1 119 ? 11.997 -15.915 -18.801 1.00 91.06 119 PRO A CA 1
ATOM 925 C C . PRO A 1 119 ? 13.104 -16.158 -17.758 1.00 91.06 119 PRO A C 1
ATOM 927 O O . PRO A 1 119 ? 13.015 -15.699 -16.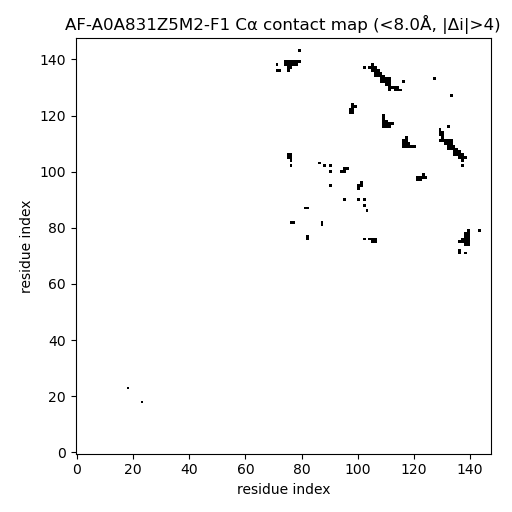623 1.00 91.06 119 PRO A O 1
ATOM 930 N N . ALA A 1 120 ? 14.157 -16.895 -18.128 1.00 89.75 120 ALA A N 1
ATOM 931 C CA . ALA A 1 120 ? 15.277 -17.147 -17.219 1.00 89.75 120 ALA A CA 1
ATOM 932 C C . ALA A 1 120 ? 15.928 -15.826 -16.770 1.00 89.75 120 ALA A C 1
ATOM 934 O O . ALA A 1 120 ? 16.169 -14.935 -17.592 1.00 89.75 120 ALA A O 1
ATOM 935 N N . LEU A 1 121 ? 16.226 -15.709 -15.470 1.00 88.81 121 LEU A N 1
ATOM 936 C CA . LEU A 1 121 ? 16.836 -14.497 -14.927 1.00 88.81 121 LEU A CA 1
ATOM 937 C C . LEU A 1 121 ? 18.217 -14.252 -15.555 1.00 88.81 121 LEU A C 1
ATOM 939 O O . LEU A 1 121 ? 19.035 -15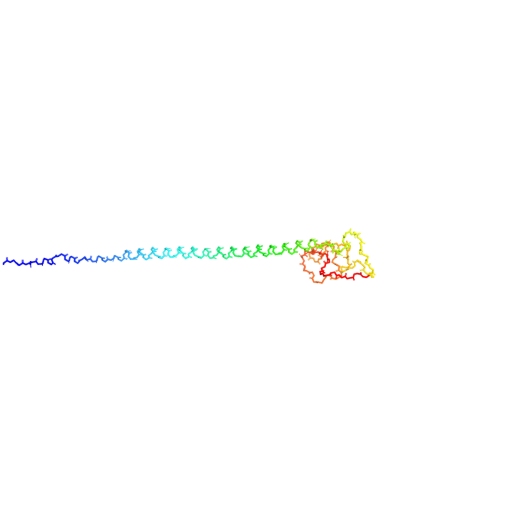.173 -15.630 1.00 88.81 121 LEU A O 1
ATOM 943 N N . PRO A 1 122 ? 18.513 -13.019 -15.990 1.00 87.19 122 PRO A N 1
ATOM 944 C CA . PRO A 1 122 ? 19.786 -12.699 -16.610 1.00 87.19 122 PRO A CA 1
ATOM 945 C C . PRO A 1 122 ? 20.905 -12.519 -15.577 1.00 87.19 122 PRO A C 1
ATOM 947 O O . PRO A 1 122 ? 20.681 -12.124 -14.429 1.00 87.19 122 PRO A O 1
ATOM 950 N N . ALA A 1 123 ? 22.146 -12.730 -16.023 1.00 79.00 123 ALA A N 1
ATOM 951 C CA . ALA A 1 123 ? 23.334 -12.429 -15.233 1.00 79.00 123 ALA A CA 1
ATOM 952 C C . ALA A 1 123 ? 23.371 -10.925 -14.893 1.00 79.00 123 ALA A C 1
ATOM 954 O O . ALA A 1 123 ? 23.413 -10.078 -15.786 1.00 79.00 123 ALA A O 1
ATOM 955 N N . GLY A 1 124 ? 23.316 -10.596 -13.599 1.00 77.56 124 GLY A N 1
ATOM 956 C CA . GLY A 1 124 ? 23.271 -9.219 -13.090 1.00 77.56 124 GLY A CA 1
ATOM 957 C C . GLY A 1 124 ? 22.125 -8.948 -12.113 1.00 77.56 124 GLY A C 1
ATOM 958 O O . GLY A 1 124 ? 22.192 -7.977 -11.364 1.00 77.56 124 GLY A O 1
ATOM 959 N N . MET A 1 125 ? 21.110 -9.813 -12.066 1.00 81.81 125 MET A N 1
ATOM 960 C CA . MET A 1 125 ? 20.077 -9.761 -11.033 1.00 81.81 125 MET A CA 1
ATOM 961 C C . MET A 1 125 ? 20.550 -10.537 -9.796 1.00 81.81 125 MET A C 1
ATOM 963 O O . MET A 1 125 ? 20.618 -11.765 -9.807 1.00 81.81 125 MET A O 1
ATOM 967 N N . ILE A 1 126 ? 20.948 -9.810 -8.750 1.00 76.25 126 ILE A N 1
ATOM 968 C CA . ILE A 1 126 ? 21.548 -10.371 -7.532 1.00 76.25 126 ILE A CA 1
ATOM 969 C C . ILE A 1 126 ? 20.463 -10.517 -6.459 1.00 76.25 126 ILE A C 1
ATOM 971 O O . ILE A 1 126 ? 19.795 -9.542 -6.130 1.00 76.25 126 ILE A O 1
ATOM 975 N N . SER A 1 127 ? 20.309 -11.723 -5.908 1.00 83.38 127 SER A N 1
ATOM 976 C CA . SER A 1 127 ? 19.385 -12.045 -4.803 1.00 83.38 127 SER A CA 1
ATOM 977 C C . SER A 1 127 ? 17.878 -11.888 -5.096 1.00 83.38 127 SER A C 1
ATOM 979 O O . SER A 1 127 ? 17.176 -11.234 -4.321 1.00 83.38 127 SER A O 1
ATOM 981 N N . PRO A 1 128 ? 17.340 -12.495 -6.172 1.00 85.88 128 PRO A N 1
ATOM 982 C CA . PRO A 1 128 ? 15.893 -12.583 -6.353 1.00 85.88 128 PRO A CA 1
ATOM 983 C C . PRO A 1 128 ? 15.258 -13.388 -5.206 1.00 85.88 128 PRO A C 1
ATOM 985 O O . PRO A 1 128 ? 15.800 -14.410 -4.775 1.00 85.88 128 PRO A O 1
ATOM 988 N N . LEU A 1 129 ? 14.108 -12.937 -4.704 1.00 88.38 129 LEU A N 1
ATOM 989 C CA . LEU A 1 129 ? 13.357 -13.669 -3.687 1.00 88.38 129 LEU A CA 1
ATOM 990 C C . LEU A 1 129 ? 12.633 -14.855 -4.345 1.00 88.38 129 LEU A C 1
ATOM 992 O O . LEU A 1 129 ? 11.810 -14.668 -5.236 1.00 88.38 129 LEU A O 1
ATOM 996 N N . THR A 1 130 ? 12.939 -16.082 -3.919 1.00 87.69 130 THR A N 1
ATOM 997 C CA . THR A 1 130 ? 12.321 -17.294 -4.481 1.00 87.69 130 THR A CA 1
ATOM 998 C C . THR A 1 130 ? 10.800 -17.256 -4.345 1.00 87.69 130 THR A C 1
ATOM 1000 O O . THR A 1 130 ? 10.279 -17.001 -3.259 1.00 87.69 130 THR A O 1
ATOM 1003 N N . GLY A 1 131 ? 10.094 -17.551 -5.439 1.00 86.88 131 GLY A N 1
ATOM 1004 C CA . GLY A 1 131 ? 8.631 -17.584 -5.470 1.00 86.88 131 GLY A CA 1
ATOM 1005 C C . GLY A 1 131 ? 7.954 -16.218 -5.627 1.00 86.88 131 GLY A C 1
ATOM 1006 O O . GLY A 1 131 ? 6.734 -16.159 -5.513 1.00 86.88 131 GLY A O 1
ATOM 1007 N N . SER A 1 132 ? 8.704 -15.136 -5.879 1.00 90.56 132 SER A N 1
ATOM 1008 C CA . SER A 1 132 ? 8.133 -13.820 -6.202 1.00 90.56 132 SER A CA 1
ATOM 1009 C C . SER A 1 132 ? 8.439 -13.380 -7.629 1.00 90.56 132 SER A C 1
ATOM 1011 O O . SER A 1 132 ? 9.598 -13.445 -8.061 1.00 90.56 132 SER A O 1
ATOM 1013 N N . ASP A 1 133 ? 7.421 -12.864 -8.313 1.00 93.12 133 ASP A N 1
ATOM 1014 C CA . ASP A 1 133 ? 7.561 -12.256 -9.634 1.00 93.12 133 ASP A CA 1
ATOM 1015 C C . ASP A 1 133 ? 8.399 -10.980 -9.555 1.00 93.12 133 ASP A C 1
ATOM 1017 O O . ASP A 1 133 ? 8.433 -10.279 -8.537 1.00 93.12 133 ASP A O 1
ATOM 1021 N N . ILE A 1 134 ? 9.088 -10.668 -10.646 1.00 91.94 134 ILE A N 1
ATOM 1022 C CA . ILE A 1 134 ? 9.995 -9.528 -10.716 1.00 91.94 134 ILE A CA 1
ATOM 1023 C C . ILE A 1 134 ? 9.565 -8.641 -11.869 1.00 91.94 134 ILE A C 1
ATOM 1025 O O . ILE A 1 134 ? 9.593 -9.050 -13.026 1.00 91.94 134 ILE A O 1
ATOM 1029 N N . LEU A 1 135 ? 9.222 -7.397 -11.549 1.00 90.88 135 LEU A N 1
ATOM 1030 C CA . LEU A 1 135 ? 8.987 -6.350 -12.531 1.00 90.88 135 LEU A CA 1
ATOM 1031 C C . LEU A 1 135 ? 10.188 -5.412 -12.554 1.00 90.88 135 LEU A C 1
ATOM 1033 O O . LEU A 1 135 ? 10.536 -4.799 -11.544 1.00 90.88 135 LEU A O 1
ATOM 1037 N N . VAL A 1 136 ? 10.810 -5.277 -13.717 1.00 90.00 136 VAL A N 1
ATOM 1038 C CA . VAL A 1 136 ? 11.934 -4.371 -13.927 1.00 90.00 136 VAL A CA 1
ATOM 1039 C C . VAL A 1 136 ? 11.455 -3.181 -14.736 1.00 90.00 136 VAL A C 1
ATOM 1041 O O . VAL A 1 136 ? 10.857 -3.324 -15.802 1.00 90.00 136 VAL A O 1
ATOM 1044 N N . ILE A 1 137 ? 11.755 -1.997 -14.215 1.00 88.62 137 ILE A N 1
ATOM 1045 C CA . ILE A 1 137 ? 11.441 -0.715 -14.830 1.00 88.62 137 ILE A CA 1
ATOM 1046 C C . ILE A 1 137 ? 12.756 0.001 -15.107 1.00 88.62 137 ILE A C 1
ATOM 1048 O O . ILE A 1 137 ? 13.585 0.165 -14.210 1.00 88.62 137 ILE A O 1
ATOM 1052 N N . ARG A 1 138 ? 12.945 0.440 -16.350 1.00 84.81 138 ARG A N 1
ATOM 1053 C CA . ARG A 1 138 ? 14.128 1.181 -16.785 1.00 84.81 138 ARG A CA 1
ATOM 1054 C C . ARG A 1 138 ? 13.733 2.585 -17.197 1.00 84.81 138 ARG A C 1
ATOM 1056 O O . ARG A 1 138 ? 12.817 2.790 -17.990 1.00 84.81 138 ARG A O 1
ATOM 1063 N N . GLY A 1 139 ? 14.470 3.551 -16.681 1.00 80.62 139 GLY A N 1
ATOM 1064 C CA . GLY A 1 139 ? 14.330 4.958 -17.010 1.00 80.62 139 GLY A CA 1
ATOM 1065 C C . GLY A 1 139 ? 15.582 5.708 -16.588 1.00 80.62 139 GLY A C 1
ATOM 1066 O O . GLY A 1 139 ? 16.341 5.246 -15.733 1.00 80.62 139 GLY A O 1
ATOM 1067 N N . ALA A 1 140 ? 15.819 6.861 -17.199 1.00 74.88 140 ALA A N 1
ATOM 1068 C CA . ALA A 1 140 ? 16.868 7.764 -16.762 1.00 74.88 140 ALA A CA 1
ATOM 1069 C C . ALA A 1 140 ? 16.457 8.429 -15.442 1.00 74.88 140 ALA A C 1
ATOM 1071 O O . ALA A 1 140 ? 15.387 9.031 -15.344 1.00 74.88 140 ALA A O 1
ATOM 1072 N N . VAL A 1 141 ? 17.333 8.354 -14.442 1.00 72.81 141 VAL A N 1
ATOM 1073 C CA . VAL A 1 141 ? 17.170 9.021 -13.145 1.00 72.81 141 VAL A CA 1
ATOM 1074 C C . VAL A 1 141 ? 18.292 10.045 -12.942 1.00 72.81 141 VAL A C 1
ATOM 1076 O O . VAL A 1 141 ? 19.429 9.820 -13.356 1.00 72.81 141 VAL A O 1
ATOM 1079 N N . GLY A 1 142 ? 17.984 11.182 -12.310 1.00 69.00 142 GLY A N 1
ATOM 1080 C CA . GLY A 1 142 ? 18.959 12.238 -11.996 1.00 69.00 142 GLY A CA 1
ATOM 1081 C C . GLY A 1 142 ? 19.155 13.304 -13.088 1.00 69.00 142 GLY A C 1
ATOM 1082 O O . GLY A 1 142 ? 18.374 13.407 -14.030 1.00 69.00 142 GLY A O 1
ATOM 1083 N N . ASN A 1 143 ? 20.209 14.121 -12.955 1.00 60.88 143 ASN A N 1
ATOM 1084 C CA . ASN A 1 143 ? 20.482 15.316 -13.782 1.00 60.88 143 ASN A CA 1
ATOM 1085 C C . ASN A 1 143 ? 21.023 15.026 -15.200 1.00 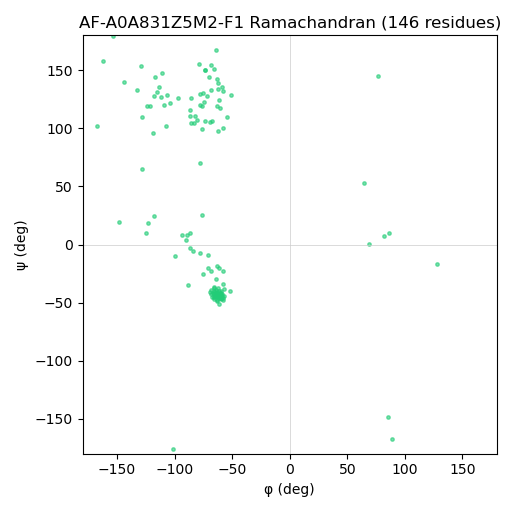60.88 143 ASN A C 1
ATOM 1087 O O . ASN A 1 143 ? 21.670 15.873 -15.814 1.00 60.88 143 ASN A O 1
ATOM 1091 N N . GLY A 1 144 ? 20.727 13.846 -15.743 1.00 57.84 144 GLY A N 1
ATOM 1092 C CA . GLY A 1 144 ? 21.239 13.402 -17.032 1.00 57.84 144 GLY A CA 1
ATOM 1093 C C . GLY A 1 144 ? 22.697 12.951 -16.954 1.00 57.84 144 GLY A C 1
ATOM 1094 O O . GLY A 1 144 ? 23.518 13.481 -16.209 1.00 57.84 144 GLY A O 1
ATOM 1095 N N . ILE A 1 145 ? 23.019 11.936 -17.744 1.00 55.66 145 ILE A N 1
ATOM 1096 C CA . ILE A 1 145 ? 24.380 11.441 -17.927 1.00 55.66 145 ILE A CA 1
ATOM 1097 C C . ILE A 1 145 ? 24.737 11.788 -19.369 1.00 55.66 145 ILE A C 1
ATOM 1099 O O . ILE A 1 145 ? 23.962 11.494 -20.281 1.00 55.66 145 ILE A O 1
ATOM 1103 N N . ARG A 1 146 ? 25.867 12.467 -19.590 1.00 53.03 146 ARG A N 1
ATOM 1104 C CA . ARG A 1 146 ? 26.331 12.770 -20.947 1.00 53.03 146 ARG A CA 1
ATOM 1105 C C . ARG A 1 146 ? 26.731 11.457 -21.617 1.00 53.03 146 ARG A C 1
ATOM 1107 O O . ARG A 1 146 ? 27.764 10.890 -21.282 1.00 53.03 146 ARG A O 1
ATOM 1114 N N . VAL A 1 147 ? 25.907 10.997 -22.550 1.00 57.75 147 VAL A N 1
ATOM 1115 C CA . VAL A 1 147 ? 26.257 9.908 -23.466 1.00 57.75 147 VAL A CA 1
ATOM 1116 C C . VAL A 1 147 ? 27.167 10.518 -24.533 1.00 57.75 147 VAL A C 1
ATOM 1118 O O . VAL A 1 147 ? 26.782 11.506 -25.164 1.00 57.75 147 VAL A O 1
ATOM 1121 N N . VAL A 1 148 ? 28.396 10.012 -24.643 1.00 59.28 148 VAL A N 1
ATOM 1122 C CA . VAL A 1 148 ? 29.372 10.396 -25.678 1.00 59.28 148 VAL A CA 1
ATOM 1123 C C . VAL A 1 148 ? 29.365 9.333 -26.760 1.00 59.28 148 VAL A C 1
ATOM 1125 O O . VAL A 1 148 ? 29.338 8.142 -26.379 1.00 59.28 148 VAL A O 1
#

pLDDT: mean 83.89, std 13.83, range [40.78, 98.19]

Sequence (148 aa):
MTRIAFDLDTIGLKQTAGFTLVELLIAMTISVVLIGGVVQMFISSKQAYRLQESQARMQENARFIFDLLSNSIRQTGYSGCNSRRPGSVTNNLNTPGSFLYRFDVAIEGYEALISSWNPALPAGMISPLTGSDILVIRGAVGNGIRVV

Secondary structure (DSSP, 8-state):
--------TT------PPPPHHHHHHHHHHHHHHHHHHHHHHHHHHHHHHHHHHHHHHHHHHHHHHHHHHHHHHTTT--GGGGGSTT-----SS-TTSGGG--S-SEEEEEE-SSSEESPPPTT---PPTT--EEEE----SS-----

Mean predicted aligned error: 12.31 Å

Radius of gyration: 40.5 Å; Cα contacts (8 Å, |Δi|>4): 91; chains: 1; bounding box: 79×68×111 Å